Protein AF-A0A382BX05-F1 (afdb_monomer)

Foldseek 3Di:
DAKWWWFDDPNDIDIDHPPDDDDGPDDPDDPPDDDDRPGTPDIDD

Mean predicted aligned error: 3.03 Å

Solvent-accessible surface area (backbone atoms only — not comparable to full-atom values): 3174 Å² total; per-residue (Å²): 124,75,58,36,34,34,35,48,54,84,94,43,79,43,82,47,43,93,88,65,87,80,92,74,63,93,66,103,69,61,94,88,62,89,79,85,76,83,48,67,80,45,79,47,107

Structure (mmCIF, N/CA/C/O backbone):
data_AF-A0A382BX05-F1
#
_entry.id   AF-A0A382BX05-F1
#
loop_
_atom_site.group_PDB
_atom_site.id
_atom_site.type_symbol
_atom_site.label_atom_id
_atom_site.label_alt_id
_atom_site.label_comp_id
_atom_site.label_asym_id
_atom_site.label_entity_id
_atom_site.label_seq_id
_atom_site.pdbx_PDB_ins_code
_atom_site.Cartn_x
_atom_site.Cartn_y
_atom_site.Cartn_z
_atom_site.occupancy
_atom_site.B_iso_or_equiv
_atom_site.auth_seq_id
_atom_site.auth_comp_id
_atom_site.auth_asym_id
_atom_site.auth_atom_id
_atom_site.pdbx_PDB_model_num
ATOM 1 N N . VAL A 1 1 ? 15.377 4.670 -14.139 1.00 55.78 1 VAL A N 1
ATOM 2 C CA . VAL A 1 1 ? 14.416 5.464 -13.350 1.00 55.78 1 VAL A CA 1
ATOM 3 C C . VAL A 1 1 ? 13.363 4.461 -12.935 1.00 55.78 1 VAL A C 1
ATOM 5 O O . VAL A 1 1 ? 12.955 3.690 -13.792 1.00 55.78 1 VAL A O 1
ATOM 8 N N . THR A 1 2 ? 13.163 4.268 -11.635 1.00 79.56 2 THR A N 1
ATOM 9 C CA . THR A 1 2 ? 12.306 3.187 -11.125 1.00 79.56 2 THR A CA 1
ATOM 10 C C . THR A 1 2 ? 10.961 3.802 -10.792 1.00 79.56 2 THR A C 1
ATOM 12 O O . THR A 1 2 ? 10.943 4.750 -10.006 1.00 79.56 2 THR A O 1
ATOM 15 N N . ASP A 1 3 ? 9.882 3.278 -11.371 1.00 94.00 3 ASP A N 1
ATOM 16 C CA . ASP A 1 3 ? 8.524 3.747 -11.107 1.00 94.00 3 ASP A CA 1
ATOM 17 C C . ASP A 1 3 ? 8.197 3.659 -9.610 1.00 94.00 3 ASP A C 1
ATOM 19 O O . ASP A 1 3 ? 8.432 2.629 -8.970 1.00 94.00 3 ASP A O 1
ATOM 23 N N . PHE A 1 4 ? 7.642 4.731 -9.046 1.00 96.25 4 PHE A N 1
ATOM 24 C CA . PHE A 1 4 ? 7.172 4.746 -7.662 1.00 96.25 4 PHE A CA 1
ATOM 25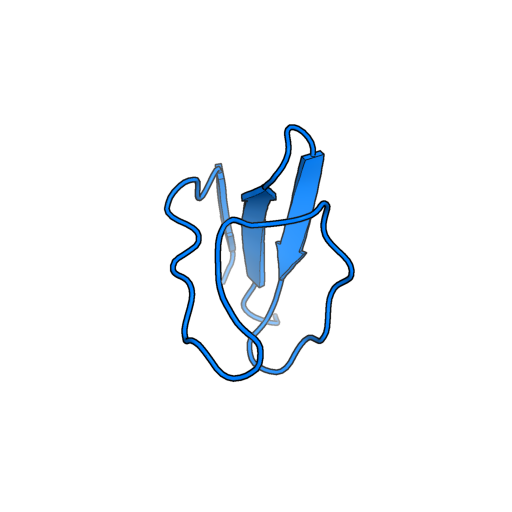 C C . PHE A 1 4 ? 5.967 5.669 -7.474 1.00 96.25 4 PHE A C 1
ATOM 27 O O . PHE A 1 4 ? 5.746 6.607 -8.241 1.00 96.25 4 PHE A O 1
ATOM 34 N N . ALA A 1 5 ? 5.220 5.439 -6.398 1.00 97.31 5 ALA A N 1
ATOM 35 C CA . ALA A 1 5 ? 4.136 6.304 -5.951 1.00 97.31 5 ALA A CA 1
ATOM 36 C C . ALA A 1 5 ? 4.365 6.779 -4.513 1.00 97.31 5 ALA A C 1
ATOM 38 O O . ALA A 1 5 ? 5.024 6.105 -3.719 1.00 97.31 5 ALA A O 1
ATOM 39 N N . ILE A 1 6 ? 3.810 7.943 -4.178 1.00 97.38 6 ILE A N 1
ATOM 40 C CA . ILE A 1 6 ? 3.612 8.372 -2.793 1.00 97.38 6 ILE A CA 1
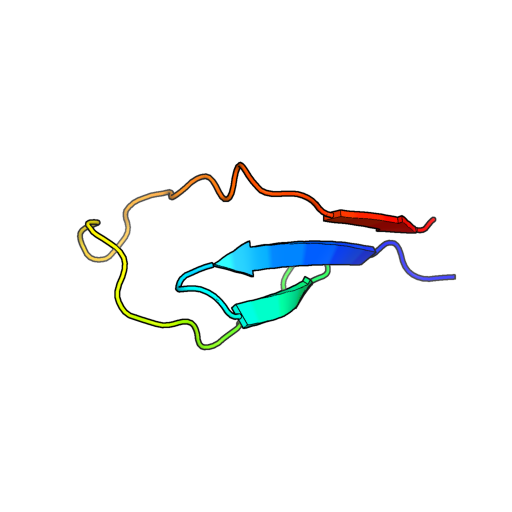ATOM 41 C C . ILE A 1 6 ? 2.142 8.145 -2.455 1.00 97.38 6 ILE A C 1
ATOM 43 O O . ILE A 1 6 ? 1.275 8.745 -3.086 1.00 97.38 6 ILE A O 1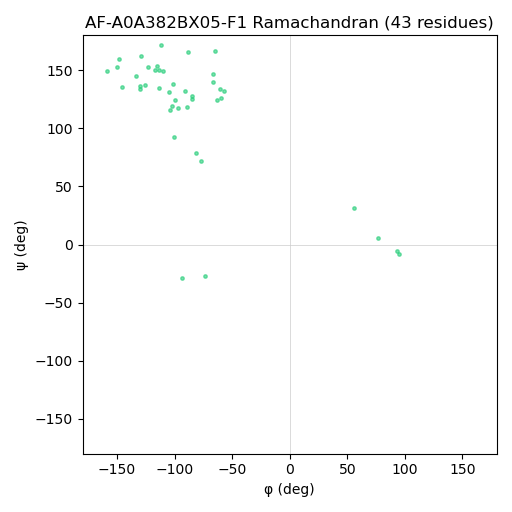
ATOM 47 N N . VAL A 1 7 ? 1.870 7.298 -1.466 1.00 97.25 7 VAL A N 1
ATOM 48 C CA . VAL A 1 7 ? 0.519 6.973 -0.985 1.00 97.25 7 VAL A CA 1
ATOM 49 C C . VAL A 1 7 ? 0.346 7.407 0.463 1.00 97.25 7 VAL A C 1
ATOM 51 O O . VAL A 1 7 ? 1.311 7.409 1.230 1.00 97.25 7 VAL A O 1
ATOM 54 N N . GLN A 1 8 ? -0.873 7.760 0.855 1.00 96.62 8 GLN A N 1
ATOM 55 C CA . GLN A 1 8 ? -1.218 8.062 2.238 1.00 96.62 8 GLN A CA 1
ATOM 56 C C . GLN A 1 8 ? -2.004 6.907 2.867 1.00 96.62 8 GLN A C 1
ATOM 58 O O . GLN A 1 8 ? -2.975 6.415 2.306 1.00 96.62 8 GLN A O 1
ATOM 63 N N . ALA A 1 9 ? -1.588 6.484 4.060 1.00 95.75 9 ALA A N 1
ATOM 64 C CA . ALA A 1 9 ? -2.290 5.488 4.865 1.00 95.75 9 ALA A CA 1
ATOM 65 C C . ALA A 1 9 ? -2.125 5.823 6.353 1.00 95.75 9 ALA A C 1
ATOM 67 O O . ALA A 1 9 ? -1.039 6.197 6.795 1.00 95.75 9 ALA A O 1
ATOM 68 N N . GLY A 1 10 ? -3.200 5.744 7.144 1.00 91.88 10 GLY A N 1
ATOM 69 C CA . GLY A 1 10 ? -3.136 6.028 8.587 1.00 91.88 10 GLY A CA 1
ATOM 70 C C . GLY A 1 10 ? -2.567 7.414 8.942 1.00 91.88 10 GLY A C 1
ATOM 71 O O . GLY A 1 10 ? -1.883 7.560 9.951 1.00 91.88 10 GLY A O 1
ATOM 72 N N . GLY A 1 11 ? -2.780 8.420 8.084 1.00 93.69 11 GLY A N 1
ATOM 73 C CA . GLY A 1 11 ? -2.271 9.787 8.270 1.00 93.69 11 GLY A CA 1
ATOM 74 C C . GLY A 1 11 ? -0.778 9.987 7.970 1.00 93.69 11 GLY A C 1
ATOM 75 O O . GLY A 1 11 ? -0.258 11.077 8.196 1.00 93.69 11 GLY A O 1
ATOM 76 N N . LYS A 1 12 ? -0.080 8.965 7.459 1.00 96.12 12 LYS A N 1
ATOM 77 C CA . LYS A 1 12 ? 1.336 9.024 7.063 1.00 96.12 12 LYS A CA 1
ATOM 78 C C . LYS A 1 12 ? 1.488 8.816 5.561 1.00 96.12 12 LYS A C 1
ATOM 80 O O . LYS A 1 12 ? 0.656 8.161 4.940 1.00 96.12 12 LYS A O 1
ATOM 85 N N . GLN A 1 13 ? 2.565 9.357 4.995 1.00 97.94 13 GLN A N 1
ATOM 86 C CA . GLN A 1 13 ? 2.907 9.199 3.582 1.00 97.94 13 GLN A CA 1
ATOM 87 C C . GLN A 1 13 ? 4.009 8.156 3.405 1.00 97.94 13 GLN A C 1
ATOM 89 O O . GLN A 1 13 ? 4.986 8.140 4.156 1.00 97.94 13 GLN A O 1
ATOM 94 N N . TYR A 1 14 ? 3.862 7.319 2.385 1.00 97.00 14 TYR A N 1
ATOM 95 C CA . TYR A 1 14 ? 4.756 6.211 2.084 1.00 97.00 14 TYR A CA 1
ATOM 96 C C . TYR A 1 14 ? 5.155 6.253 0.619 1.00 97.00 14 TYR A C 1
ATOM 98 O O . TYR A 1 14 ? 4.303 6.392 -0.254 1.00 97.00 14 TYR A O 1
ATOM 106 N N . ARG A 1 15 ? 6.450 6.084 0.349 1.00 96.50 15 ARG A N 1
ATOM 107 C CA . ARG A 1 15 ? 6.940 5.794 -0.996 1.00 96.50 15 ARG A CA 1
ATOM 108 C C . ARG A 1 15 ? 6.852 4.293 -1.238 1.00 96.50 15 ARG A C 1
ATOM 110 O O . ARG A 1 15 ? 7.381 3.534 -0.431 1.00 96.50 15 ARG A O 1
ATOM 117 N N . VAL A 1 16 ? 6.217 3.896 -2.334 1.00 96.56 16 VAL A N 1
ATOM 118 C CA . VAL A 1 16 ? 6.013 2.492 -2.704 1.00 96.56 16 VAL A CA 1
ATOM 119 C C . VAL A 1 16 ? 6.358 2.246 -4.164 1.00 96.56 16 VAL A C 1
ATOM 121 O O . VAL A 1 16 ? 6.110 3.089 -5.026 1.00 96.56 16 VAL A O 1
ATOM 124 N N . SER A 1 17 ? 6.894 1.063 -4.426 1.00 96.62 17 SER A N 1
ATOM 125 C CA . SER A 1 17 ? 7.138 0.488 -5.747 1.00 96.62 17 SER A CA 1
ATOM 126 C C . SER A 1 17 ? 6.551 -0.927 -5.782 1.00 96.62 17 SER A C 1
ATOM 128 O O . SER A 1 17 ? 6.275 -1.531 -4.741 1.00 96.62 17 SER A O 1
ATOM 130 N N . ALA A 1 18 ? 6.344 -1.485 -6.975 1.00 94.88 18 ALA A N 1
ATOM 131 C CA . ALA A 1 18 ? 5.827 -2.846 -7.095 1.00 94.88 18 ALA A CA 1
ATOM 132 C C . ALA A 1 18 ? 6.772 -3.862 -6.420 1.00 94.88 18 ALA A C 1
ATOM 134 O O . ALA A 1 18 ? 7.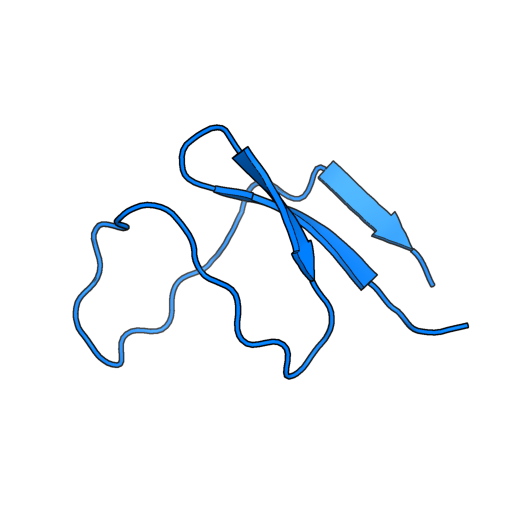960 -3.915 -6.734 1.00 94.88 18 ALA A O 1
ATOM 135 N N . GLY A 1 19 ? 6.227 -4.677 -5.512 1.00 95.25 19 GLY A N 1
ATOM 136 C CA . GLY A 1 19 ? 6.978 -5.680 -4.747 1.00 95.25 19 GLY A CA 1
ATOM 137 C C . GLY A 1 19 ? 7.497 -5.206 -3.384 1.00 95.25 19 GLY A C 1
ATOM 138 O O . GLY A 1 19 ? 8.003 -6.031 -2.623 1.00 95.25 19 GLY A O 1
ATOM 139 N N . ASP A 1 20 ? 7.341 -3.925 -3.038 1.00 96.19 20 ASP A N 1
ATOM 140 C CA . ASP A 1 20 ? 7.737 -3.423 -1.722 1.00 96.19 20 ASP A CA 1
ATOM 141 C C . ASP A 1 20 ? 6.862 -4.015 -0.608 1.00 96.19 20 ASP A C 1
ATOM 143 O O . ASP A 1 20 ? 5.641 -4.118 -0.718 1.00 96.19 20 ASP A O 1
ATOM 147 N N . THR A 1 21 ? 7.495 -4.354 0.516 1.00 96.38 21 THR A N 1
ATOM 148 C CA . THR A 1 21 ? 6.798 -4.639 1.775 1.00 96.38 21 THR A CA 1
ATOM 149 C C . THR A 1 21 ? 6.969 -3.446 2.701 1.00 96.38 21 THR A C 1
ATOM 151 O O . THR A 1 21 ? 8.082 -3.143 3.130 1.00 96.38 21 THR A O 1
ATOM 154 N N . ILE A 1 22 ? 5.867 -2.774 3.029 1.00 94.38 22 ILE A N 1
ATOM 155 C CA . ILE A 1 22 ? 5.869 -1.599 3.903 1.00 94.38 22 ILE A CA 1
ATOM 156 C C . ILE A 1 22 ? 5.136 -1.877 5.212 1.00 94.38 22 ILE A C 1
ATOM 158 O O . ILE A 1 22 ? 4.186 -2.656 5.267 1.00 94.38 22 ILE A O 1
ATOM 162 N N . ARG A 1 23 ? 5.566 -1.205 6.283 1.00 95.12 23 ARG A N 1
ATOM 163 C CA . ARG A 1 23 ? 4.844 -1.192 7.555 1.00 95.12 23 ARG A CA 1
ATOM 164 C C . ARG A 1 23 ? 3.983 0.064 7.630 1.00 95.12 23 ARG A C 1
ATOM 166 O O . ARG A 1 23 ? 4.507 1.176 7.654 1.00 95.12 23 ARG A O 1
ATOM 173 N N . VAL A 1 24 ? 2.679 -0.140 7.711 1.00 94.62 24 VAL A N 1
ATOM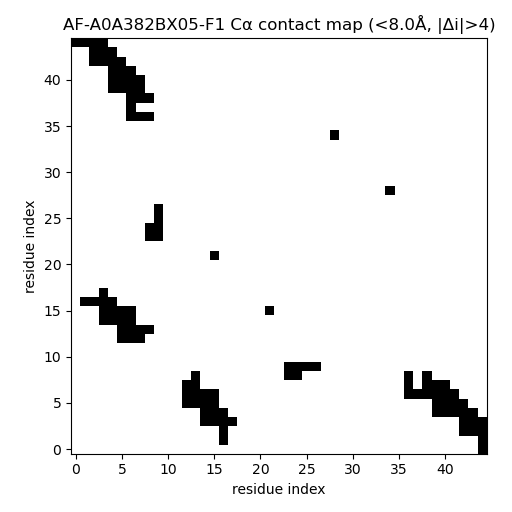 174 C CA . VAL A 1 24 ? 1.668 0.909 7.868 1.00 94.62 24 VAL A CA 1
ATOM 175 C C . VAL A 1 24 ? 1.016 0.823 9.247 1.00 94.62 24 VAL A C 1
ATOM 177 O O . VAL A 1 24 ? 1.267 -0.114 10.010 1.00 94.62 24 VAL A O 1
ATOM 180 N N . GLU A 1 25 ? 0.204 1.823 9.579 1.00 93.75 25 GLU A N 1
ATOM 181 C CA . GLU A 1 25 ? -0.740 1.717 10.695 1.00 93.75 25 GLU A CA 1
ATOM 182 C C . GLU A 1 25 ? -1.800 0.636 10.411 1.00 93.75 25 GLU A C 1
ATOM 184 O O . GLU A 1 25 ? -1.935 0.157 9.285 1.00 93.75 25 GLU A O 1
ATOM 189 N N . SER A 1 26 ? -2.553 0.234 11.437 1.0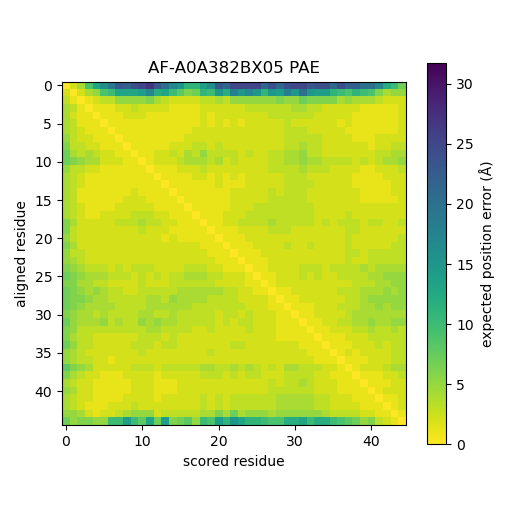0 93.62 26 SER A N 1
ATOM 190 C CA . SER A 1 26 ? -3.594 -0.790 11.291 1.00 93.62 26 SER A CA 1
ATOM 191 C C . SER A 1 26 ? -4.673 -0.353 10.293 1.00 93.62 26 SER A C 1
ATOM 193 O O . SER A 1 26 ? -5.161 0.777 10.345 1.00 93.62 26 SER A O 1
ATOM 195 N N . LEU A 1 27 ? -5.037 -1.268 9.393 1.00 92.81 27 LEU A N 1
ATOM 196 C CA . LEU A 1 27 ? -6.106 -1.104 8.413 1.00 92.81 27 LEU A CA 1
ATOM 197 C C . LEU A 1 27 ? -7.278 -2.029 8.779 1.00 92.81 27 LEU A C 1
ATOM 199 O O . LEU A 1 27 ? -7.039 -3.098 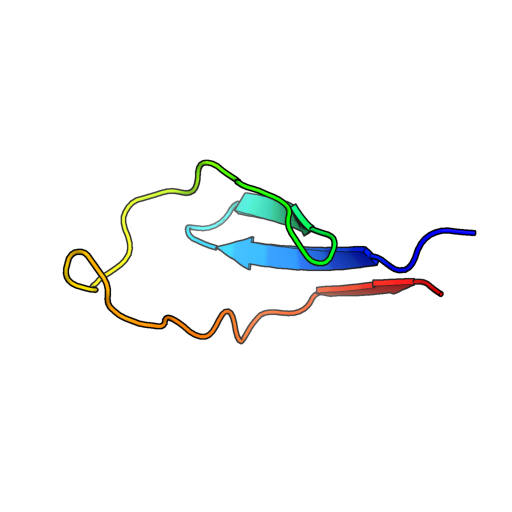9.345 1.00 92.81 27 LEU A O 1
ATOM 203 N N . PRO A 1 28 ? -8.528 -1.652 8.465 1.00 92.88 28 PRO A N 1
ATOM 204 C CA . PRO A 1 28 ? -9.700 -2.496 8.685 1.00 92.88 28 PRO A CA 1
ATOM 205 C C . PRO A 1 28 ? -9.783 -3.597 7.611 1.00 92.88 28 PRO A C 1
ATOM 207 O O . PRO A 1 28 ? -10.606 -3.521 6.704 1.00 92.88 28 PRO A O 1
ATOM 210 N N . ALA A 1 29 ? -8.892 -4.586 7.692 1.00 95.12 29 ALA A N 1
ATOM 211 C CA . ALA A 1 29 ? -8.817 -5.736 6.791 1.00 95.12 29 ALA A CA 1
ATOM 212 C C . ALA A 1 29 ? -8.255 -6.960 7.527 1.00 95.12 29 ALA A C 1
ATOM 214 O O . ALA A 1 29 ? -7.472 -6.808 8.472 1.00 95.12 29 ALA A O 1
ATOM 215 N N . ASP A 1 30 ? -8.624 -8.159 7.081 1.00 96.75 30 ASP A N 1
ATOM 216 C CA . ASP A 1 30 ? -8.127 -9.404 7.654 1.00 96.75 30 ASP A CA 1
ATOM 217 C C . ASP A 1 30 ? -6.819 -9.855 6.985 1.00 96.75 30 ASP A C 1
ATOM 219 O O . ASP A 1 30 ? -6.390 -9.367 5.934 1.00 96.75 30 ASP A O 1
ATOM 223 N N . GLN A 1 31 ? -6.126 -10.801 7.621 1.00 95.31 31 GLN A N 1
ATOM 224 C CA . GLN A 1 31 ? -4.887 -11.338 7.068 1.00 95.31 31 GLN A CA 1
ATOM 225 C C . GLN A 1 31 ? -5.147 -12.041 5.730 1.00 95.31 31 GLN A C 1
ATOM 227 O O . GLN A 1 31 ? -5.894 -13.013 5.662 1.00 95.31 31 GLN A O 1
ATOM 232 N N . GLY A 1 32 ? -4.428 -11.609 4.692 1.00 96.19 32 GLY A N 1
ATOM 233 C CA . GLY A 1 32 ? -4.535 -12.169 3.343 1.00 96.19 32 GLY A CA 1
ATOM 234 C C . GLY A 1 32 ? -5.495 -11.404 2.434 1.00 96.19 32 GLY A C 1
ATOM 235 O O . GLY A 1 32 ? -5.495 -11.657 1.229 1.00 96.19 32 GLY A O 1
ATOM 236 N N . ASP A 1 33 ? -6.245 -10.441 2.972 1.00 97.50 33 ASP A N 1
ATOM 237 C CA . ASP A 1 33 ? -7.089 -9.572 2.164 1.00 97.50 33 ASP A CA 1
ATOM 238 C C . ASP A 1 33 ? -6.254 -8.666 1.260 1.00 97.50 33 ASP A C 1
ATOM 240 O O . ASP A 1 33 ? -5.167 -8.192 1.605 1.00 97.50 33 ASP A O 1
ATOM 244 N N . THR A 1 34 ? -6.806 -8.388 0.083 1.00 96.25 34 THR A N 1
ATOM 245 C CA . THR A 1 34 ? -6.292 -7.323 -0.776 1.00 96.25 34 THR A CA 1
ATOM 246 C C . THR A 1 34 ? -6.909 -6.003 -0.342 1.00 96.25 34 THR A C 1
ATOM 248 O O . THR A 1 34 ? -8.131 -5.868 -0.314 1.00 96.25 34 THR A O 1
ATOM 251 N N . VAL A 1 35 ? -6.064 -5.018 -0.046 1.00 93.75 35 VAL A N 1
ATOM 252 C CA . VAL A 1 35 ? -6.490 -3.670 0.346 1.00 93.75 35 VAL A CA 1
ATOM 253 C C . VAL A 1 35 ? -6.072 -2.675 -0.728 1.00 93.75 35 VAL A C 1
ATOM 255 O O . VAL A 1 35 ? -4.932 -2.702 -1.192 1.00 93.75 35 VAL A O 1
ATOM 258 N N . THR A 1 36 ? -6.986 -1.783 -1.107 1.00 94.31 36 THR A N 1
ATOM 259 C CA . THR A 1 36 ? -6.684 -0.669 -2.015 1.00 94.31 36 THR A CA 1
ATOM 260 C C . THR A 1 36 ? -6.271 0.551 -1.195 1.00 94.31 36 THR A C 1
ATOM 262 O O . THR A 1 36 ? -6.925 0.888 -0.211 1.00 94.31 36 THR A O 1
ATOM 265 N N . LEU A 1 37 ? -5.169 1.201 -1.580 1.00 93.88 37 LEU A N 1
ATOM 266 C CA . LEU A 1 37 ? -4.739 2.481 -1.013 1.00 93.88 37 LEU A CA 1
ATOM 267 C C . LEU A 1 37 ? -5.146 3.598 -1.980 1.00 93.88 37 LEU A C 1
ATOM 269 O O . LEU A 1 37 ? -4.416 3.890 -2.925 1.00 93.88 37 LEU A O 1
ATOM 273 N N . ASP A 1 38 ? -6.328 4.176 -1.763 1.00 93.62 38 ASP A N 1
ATOM 274 C CA . ASP A 1 38 ? -6.943 5.133 -2.698 1.00 93.62 38 ASP A CA 1
ATOM 275 C C . ASP A 1 38 ? -6.263 6.515 -2.697 1.00 93.62 38 ASP A C 1
ATOM 277 O O . ASP A 1 38 ? -6.256 7.216 -3.711 1.00 93.62 38 ASP A O 1
ATOM 281 N N . ASP A 1 39 ? -5.645 6.901 -1.579 1.00 96.25 39 ASP A N 1
ATOM 282 C CA . ASP A 1 39 ? -5.007 8.208 -1.425 1.00 96.25 39 ASP A CA 1
ATOM 283 C C . ASP A 1 39 ? -3.599 8.225 -2.043 1.00 96.25 39 ASP A C 1
ATOM 285 O O . ASP A 1 39 ? -2.578 8.141 -1.353 1.00 96.25 39 ASP A O 1
ATOM 289 N N . VAL A 1 40 ? -3.533 8.356 -3.368 1.00 96.56 40 VAL A N 1
ATOM 290 C CA . VAL A 1 40 ? -2.280 8.555 -4.110 1.00 96.56 40 VAL A CA 1
ATOM 291 C C . VAL A 1 40 ? -1.964 10.048 -4.217 1.00 96.56 40 VAL A C 1
ATOM 293 O O . VAL A 1 40 ? -2.701 10.815 -4.832 1.00 96.56 40 VAL A O 1
ATOM 296 N N . LEU A 1 41 ? -0.833 10.466 -3.650 1.00 97.56 41 LEU A N 1
ATOM 297 C CA . LEU A 1 41 ? -0.398 11.865 -3.618 1.00 97.56 41 LEU A CA 1
ATOM 298 C C . LEU A 1 41 ? 0.529 12.236 -4.782 1.00 97.56 41 LEU A C 1
ATOM 300 O O . LEU A 1 41 ? 0.588 13.398 -5.181 1.00 97.56 41 LEU A O 1
ATOM 304 N N . MET A 1 42 ? 1.287 11.271 -5.307 1.00 97.50 42 MET A N 1
ATOM 305 C CA . MET A 1 42 ? 2.218 11.476 -6.420 1.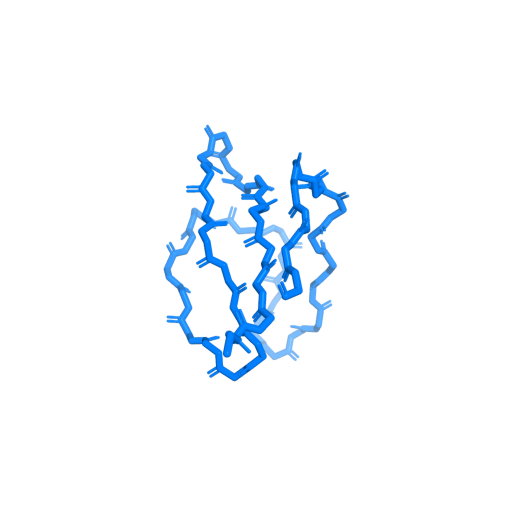00 97.50 42 MET A CA 1
ATOM 306 C C . MET A 1 42 ? 2.521 10.155 -7.124 1.00 97.50 42 MET A C 1
ATOM 308 O O . MET A 1 42 ? 2.596 9.111 -6.479 1.00 97.50 42 MET A O 1
ATOM 312 N N . ILE A 1 43 ? 2.784 10.231 -8.427 1.00 96.00 43 ILE A N 1
ATOM 313 C CA . ILE A 1 43 ? 3.331 9.144 -9.242 1.00 96.00 43 ILE A CA 1
ATOM 314 C C . ILE A 1 43 ? 4.580 9.672 -9.955 1.00 96.00 43 ILE A C 1
ATOM 316 O O . ILE A 1 43 ? 4.581 10.805 -10.440 1.00 96.00 43 ILE A O 1
ATOM 320 N N . SER A 1 44 ? 5.639 8.866 -10.001 1.00 94.75 44 SER A N 1
ATOM 321 C CA . SER A 1 44 ? 6.872 9.147 -10.735 1.00 94.75 44 SER A CA 1
ATOM 322 C C . SER A 1 44 ? 7.247 7.951 -11.599 1.00 94.75 44 SER A C 1
ATOM 324 O O . SER A 1 44 ? 7.228 6.820 -11.113 1.00 94.75 44 SER A O 1
ATOM 326 N N . HIS A 1 45 ? 7.648 8.248 -12.835 1.00 88.69 45 HIS A N 1
ATOM 327 C CA . HIS A 1 45 ? 8.136 7.306 -13.843 1.00 88.69 45 HIS A CA 1
ATOM 328 C C . HIS A 1 45 ? 9.648 7.458 -14.050 1.00 88.69 45 HIS A C 1
ATOM 330 O O . HIS A 1 45 ? 10.120 8.618 -13.988 1.00 88.69 45 HIS A O 1
#

Organism: NCBI:txid408172

Secondary structure (DSSP, 8-state):
---EEEEEETTEEEEE-TT-----S--S--TT-------EEEEE-

Radius of gyration: 11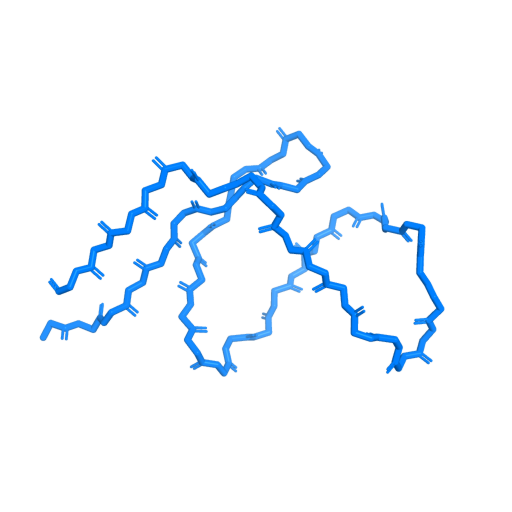.1 Å; Cα contacts (8 Å, |Δi|>4): 57; chains: 1; bounding box: 24×24×25 Å

Nearest PDB structures (foldseek):
  6z1p-assembly1_Av  TM=8.731E-01  e=4.352E-01  Tetrahymena thermophila SB210
  5z1l-assembly1_A  TM=3.915E-01  e=8.586E+00  Methanococcus maripaludis S2
  8p63-assembly1_5  TM=2.990E-01  e=5.112E+00  Saccharomyces cerevisiae

pLDDT: mean 94.14, std 6.48, range [55.78, 97.94]

Sequence (45 aa):
VTDFAIVQAGGKQYRVSAGDTIRVESLPADQGDTVTLDDVLMISH

InterPro domains:
  IPR001787 Large ribosomal subunit protein bL21 [TIGR00061] (4-44)
  IPR028909 Large ribosomal subunit protein bL21-like [PF00829] (4-44)
  IPR036164 Large ribosomal subunit protein bL21-like superfamily [SSF141091] (4-44)